Protein AF-A0A938UQ80-F1 (afdb_monomer_lite)

Sequence (122 aa):
MGAQIGYRYLTNGSQNSWFFGAMAGYDGGNTNLRTSETSAAMTITRVYDLPYTRWRLTATAGRRWVFGPGLNVTARFGVGAGKRSYAQGDNAEANHQAATMEMVVNFLPVAVDSEVSIGWVF

Secondary structure (DSSP, 8-state):
-EEEEEEEEESSSSSSEEEEEEEEEEEEEEEEEEEEEE-SS-EEEEEEEEEEEEEEEEEEEEEEEE-GGGEEEEEEEEEEEEEEEEPP-S-HHHHHHHHHHHHHHHHS-EEEEEEEEEEE--

pLDDT: mean 86.13, std 6.2, range [65.12, 94.0]

Foldseek 3Di:
DKDKDKDKDFDPPDLFTKIKMKMKMKDKDWDKDWDWDDDPVDIDIDIDIWIKMKIKMKIKIWGWDADPPFKIKIKMKMKMFMQMATDDDPDPVSNVVRVVVSCVCNVGRIDIDIDIDIDGDD

Radius of gyration: 21.19 Å; chains: 1; bounding box: 53×28×59 Å

Structure (mmCIF, N/CA/C/O backbone):
data_AF-A0A938UQ80-F1
#
_entry.id   AF-A0A938UQ80-F1
#
loop_
_atom_site.group_PDB
_atom_site.id
_atom_site.type_symbol
_atom_site.label_atom_id
_atom_site.label_alt_id
_atom_site.label_comp_id
_atom_site.label_asym_id
_atom_site.label_entity_id
_atom_site.label_seq_id
_atom_site.pdbx_PDB_ins_code
_atom_site.Cartn_x
_atom_site.Cartn_y
_atom_site.Cartn_z
_atom_site.occupancy
_atom_site.B_iso_or_equiv
_atom_site.auth_seq_id
_atom_site.auth_comp_id
_atom_site.auth_asym_id
_atom_site.auth_atom_id
_atom_site.pdbx_PDB_model_num
ATOM 1 N N . MET A 1 1 ? 7.893 8.714 -0.263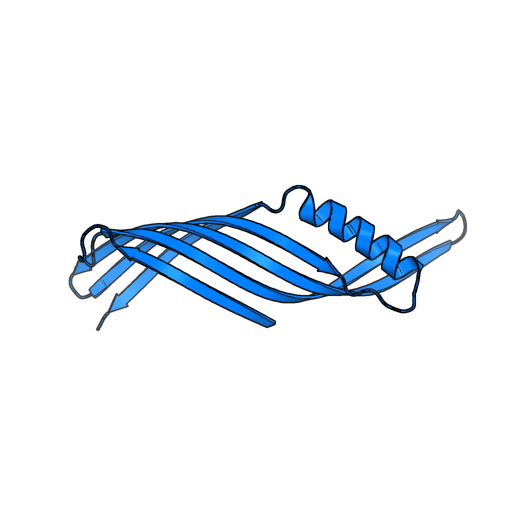 1.00 67.81 1 MET A N 1
ATOM 2 C CA . MET A 1 1 ? 7.053 9.159 0.878 1.00 67.81 1 MET A CA 1
ATOM 3 C C . MET A 1 1 ? 5.591 8.926 0.523 1.00 67.81 1 MET A C 1
ATOM 5 O O . MET A 1 1 ? 5.274 8.906 -0.662 1.00 67.81 1 MET A O 1
ATOM 9 N N . GLY A 1 2 ? 4.718 8.712 1.507 1.00 85.44 2 GLY A N 1
ATOM 10 C CA . GLY A 1 2 ? 3.304 8.425 1.260 1.00 85.44 2 GLY A CA 1
ATOM 11 C C . GLY A 1 2 ? 2.392 8.970 2.350 1.00 85.44 2 GLY A C 1
ATOM 12 O O . GLY A 1 2 ? 2.843 9.248 3.459 1.00 85.44 2 GLY A O 1
ATOM 13 N N . ALA A 1 3 ? 1.116 9.113 2.013 1.00 91.12 3 ALA A N 1
ATOM 14 C CA . ALA A 1 3 ? 0.061 9.578 2.899 1.00 91.12 3 ALA A CA 1
ATOM 15 C C . ALA A 1 3 ? -1.141 8.631 2.830 1.00 91.12 3 ALA A C 1
ATOM 17 O O . ALA A 1 3 ? -1.348 7.915 1.848 1.00 91.12 3 ALA A O 1
ATOM 18 N N . GLN A 1 4 ? -1.942 8.619 3.890 1.00 90.06 4 GLN A N 1
ATOM 19 C CA . GLN A 1 4 ? -3.204 7.893 3.922 1.00 90.06 4 GLN A CA 1
ATOM 20 C C . GLN A 1 4 ? -4.256 8.703 4.666 1.00 90.06 4 GLN A C 1
ATOM 22 O O . GLN A 1 4 ? -3.960 9.340 5.675 1.00 90.06 4 GLN A O 1
ATOM 27 N N . ILE A 1 5 ? -5.484 8.636 4.173 1.00 93.38 5 ILE A N 1
ATOM 28 C CA . ILE A 1 5 ? -6.671 9.162 4.830 1.00 93.38 5 ILE A CA 1
ATOM 29 C C . ILE A 1 5 ? -7.675 8.030 4.971 1.00 93.38 5 ILE A C 1
ATOM 31 O O . ILE A 1 5 ? -7.750 7.131 4.135 1.00 93.38 5 ILE A O 1
ATOM 35 N N . GLY A 1 6 ? -8.451 8.042 6.043 1.00 92.38 6 GLY A N 1
ATOM 36 C CA . GLY A 1 6 ? -9.478 7.039 6.215 1.00 92.38 6 GLY A CA 1
ATOM 37 C C . GLY A 1 6 ? -10.453 7.376 7.310 1.00 92.38 6 GLY A C 1
ATOM 38 O O . GLY A 1 6 ? -10.262 8.308 8.089 1.00 92.38 6 GLY A O 1
ATOM 39 N N . TYR A 1 7 ? -11.494 6.564 7.353 1.00 92.69 7 TYR A N 1
ATOM 40 C CA . TYR A 1 7 ? -12.532 6.633 8.355 1.00 92.69 7 TYR A CA 1
ATOM 41 C C . TYR A 1 7 ? -12.522 5.360 9.194 1.00 92.69 7 TYR A C 1
ATOM 43 O O . TYR A 1 7 ? -12.260 4.265 8.688 1.00 92.69 7 TYR A O 1
ATOM 51 N N . ARG A 1 8 ? -12.818 5.510 10.485 1.00 89.94 8 ARG A N 1
ATOM 52 C CA . ARG A 1 8 ? -13.002 4.408 11.425 1.00 89.94 8 ARG A CA 1
ATOM 53 C C . ARG A 1 8 ? -14.327 4.593 12.149 1.00 89.94 8 ARG A C 1
ATOM 55 O O . ARG A 1 8 ? -14.536 5.602 12.813 1.00 89.94 8 ARG A O 1
ATOM 62 N N . TYR A 1 9 ? -15.173 3.582 12.056 1.00 90.50 9 TYR A N 1
ATOM 63 C CA . TYR A 1 9 ? -16.417 3.457 12.789 1.00 90.50 9 TYR A CA 1
ATOM 64 C C . TYR A 1 9 ? -16.219 2.589 14.033 1.00 90.50 9 TYR A C 1
ATOM 66 O O . TYR A 1 9 ? -15.619 1.518 13.950 1.00 90.50 9 TYR A O 1
ATOM 74 N N . LEU A 1 10 ? -16.746 3.036 15.172 1.00 89.81 10 LEU A N 1
ATOM 75 C CA . LEU A 1 10 ? -16.781 2.294 16.433 1.00 89.81 10 LEU A CA 1
ATOM 76 C C . LEU A 1 10 ? -18.226 1.870 16.698 1.00 89.81 10 LEU A C 1
ATOM 78 O O . LEU A 1 10 ? -19.119 2.710 16.728 1.00 89.81 10 LEU A O 1
ATOM 82 N N . THR A 1 11 ? -18.443 0.577 16.917 1.00 87.31 11 THR A N 1
ATOM 83 C CA . THR A 1 11 ? -19.793 -0.012 17.022 1.00 87.31 11 THR A CA 1
ATOM 84 C C . THR A 1 11 ? -20.603 0.481 18.217 1.00 87.31 11 THR A C 1
ATOM 86 O O . THR A 1 11 ? -21.800 0.703 18.090 1.00 87.31 11 THR A O 1
ATOM 89 N N . ASN A 1 12 ? -19.961 0.683 19.370 1.00 80.62 12 ASN A N 1
ATOM 90 C CA . ASN A 1 12 ? -20.676 0.912 20.631 1.00 80.62 12 ASN A CA 1
ATOM 91 C C . ASN A 1 12 ? -20.371 2.270 21.279 1.00 80.62 12 ASN A C 1
ATOM 93 O O . ASN A 1 12 ? -20.705 2.460 22.444 1.00 80.62 12 ASN A O 1
ATOM 97 N N . GLY A 1 13 ? -19.644 3.174 20.605 1.00 69.00 13 GLY A N 1
ATOM 98 C CA . GLY A 1 13 ? -19.183 4.457 21.179 1.00 69.00 13 GLY A CA 1
ATOM 99 C C . GLY A 1 13 ? -18.279 4.342 22.426 1.00 69.00 13 GLY A C 1
ATOM 100 O O . GLY A 1 13 ? -17.762 5.338 22.916 1.00 69.00 13 GLY A O 1
ATOM 101 N N . SER A 1 14 ? -18.069 3.124 22.929 1.00 73.38 14 SER A N 1
ATOM 102 C CA . SER A 1 14 ? -17.253 2.765 24.084 1.00 73.38 14 SER A CA 1
ATOM 103 C C . SER A 1 14 ? -15.822 2.445 23.662 1.00 73.38 14 SER A C 1
ATOM 105 O O . SER A 1 14 ? -15.580 1.938 22.562 1.00 73.38 14 SER A O 1
ATOM 107 N N . GLN A 1 15 ? -14.864 2.675 24.565 1.00 73.44 15 GLN A N 1
ATOM 108 C CA . GLN A 1 15 ? -13.470 2.291 24.334 1.00 73.44 15 GLN A CA 1
ATOM 109 C C . GLN A 1 15 ? -13.283 0.767 24.210 1.00 73.44 15 GLN A C 1
ATOM 111 O O . GLN A 1 15 ? -12.344 0.318 23.555 1.00 73.44 15 GLN A O 1
ATOM 116 N N . ASN A 1 16 ? -14.201 -0.015 24.786 1.00 84.75 16 ASN A N 1
ATOM 117 C CA . ASN A 1 16 ? -14.309 -1.459 24.608 1.00 84.75 16 ASN A CA 1
ATOM 118 C C . ASN A 1 16 ? -15.262 -1.765 23.449 1.00 84.75 16 ASN A C 1
ATOM 120 O O . ASN A 1 16 ? -16.450 -2.020 23.663 1.00 84.75 16 ASN A O 1
ATOM 124 N N . SER A 1 17 ? -14.777 -1.709 22.210 1.00 87.94 17 SER A N 1
ATOM 125 C CA . SER A 1 17 ? -15.643 -1.925 21.050 1.00 87.94 17 SER A CA 1
ATOM 126 C C . SER A 1 17 ? -14.937 -2.536 19.851 1.00 87.94 17 SER A C 1
ATOM 128 O O . SER A 1 17 ? -13.712 -2.486 19.693 1.00 87.94 17 SER A O 1
ATOM 130 N N . TRP A 1 18 ? -15.761 -3.144 19.000 1.00 92.44 18 TRP A N 1
ATOM 131 C CA . TRP A 1 18 ? -15.373 -3.464 17.639 1.00 92.44 18 TRP A CA 1
ATOM 132 C C . TRP A 1 18 ? -15.302 -2.184 16.826 1.00 92.44 18 TRP A C 1
ATOM 134 O O . TRP A 1 18 ? -16.161 -1.303 16.966 1.00 92.44 18 TRP A O 1
ATOM 144 N N . PHE A 1 19 ? -14.314 -2.119 15.948 1.00 91.75 19 PHE A N 1
ATOM 145 C CA . PHE A 1 19 ? -14.209 -1.068 14.962 1.00 91.75 19 PHE A CA 1
ATOM 146 C C . PHE A 1 19 ? -14.054 -1.644 13.563 1.00 91.75 19 PHE A C 1
ATOM 148 O O . PHE A 1 19 ? -13.459 -2.703 13.355 1.00 91.75 19 PHE A O 1
ATOM 155 N N . PHE A 1 20 ? -14.555 -0.880 12.606 1.00 93.38 20 PHE A N 1
ATOM 156 C CA . PHE A 1 20 ? -14.390 -1.112 11.183 1.00 93.38 20 PHE A CA 1
ATOM 157 C C . PHE A 1 20 ? -13.829 0.158 10.573 1.00 93.38 20 PHE A C 1
ATOM 159 O O . PHE A 1 20 ? -14.146 1.258 11.016 1.00 93.38 20 PHE A O 1
ATOM 166 N N . GLY A 1 21 ? -12.968 0.037 9.580 1.00 92.88 21 GLY A N 1
ATOM 167 C CA . GLY A 1 21 ? -12.376 1.196 8.942 1.00 92.88 21 GLY A CA 1
ATOM 168 C C . GLY A 1 21 ? -12.085 0.952 7.483 1.00 92.88 21 GLY A C 1
ATOM 169 O O . GLY A 1 21 ? -11.901 -0.186 7.062 1.00 92.88 21 GLY A O 1
ATOM 170 N N . ALA A 1 22 ? -12.024 2.041 6.737 1.00 92.44 22 ALA A N 1
ATOM 171 C CA . ALA A 1 22 ? -11.570 2.057 5.363 1.00 92.44 22 ALA A CA 1
ATOM 172 C C . ALA A 1 22 ? -10.554 3.186 5.210 1.00 92.44 22 ALA A C 1
ATOM 174 O O . ALA A 1 22 ? -10.765 4.295 5.704 1.00 92.44 22 ALA A O 1
ATOM 175 N N . MET A 1 23 ? -9.438 2.894 4.557 1.00 92.69 23 MET A N 1
ATOM 176 C CA . MET A 1 23 ? -8.341 3.825 4.328 1.00 92.69 23 MET A CA 1
ATOM 177 C C . MET A 1 23 ? -7.993 3.834 2.845 1.00 92.69 23 MET A C 1
ATOM 179 O O . MET A 1 23 ? -7.844 2.779 2.235 1.00 92.69 23 MET A O 1
ATOM 183 N N . ALA A 1 24 ? -7.843 5.027 2.284 1.00 93.00 24 ALA A N 1
ATOM 184 C CA . ALA A 1 24 ? -7.254 5.256 0.979 1.00 93.00 24 ALA A CA 1
ATOM 185 C C . ALA A 1 24 ? -5.871 5.877 1.178 1.00 93.00 24 ALA A C 1
ATOM 187 O O . ALA A 1 24 ? -5.694 6.806 1.968 1.00 93.00 24 ALA A O 1
ATOM 188 N N . GLY A 1 25 ? -4.874 5.349 0.485 1.00 93.00 25 GLY A N 1
ATOM 189 C CA . GLY A 1 25 ? -3.503 5.813 0.587 1.00 93.00 25 GLY A CA 1
ATOM 190 C C . GLY A 1 25 ? -2.861 5.993 -0.770 1.00 93.00 25 GLY A C 1
ATOM 191 O O . GLY A 1 25 ? -3.218 5.325 -1.739 1.00 93.00 25 GLY A O 1
ATOM 192 N N . TYR A 1 26 ? -1.880 6.879 -0.793 1.00 92.94 26 TYR A N 1
ATOM 193 C CA . TYR A 1 26 ? -1.012 7.108 -1.928 1.00 92.94 26 TYR A CA 1
ATOM 194 C C . TYR A 1 26 ? 0.433 7.133 -1.450 1.00 92.94 26 TYR A C 1
ATOM 196 O O . TYR A 1 26 ? 0.761 7.835 -0.492 1.00 92.94 26 TYR A O 1
ATOM 204 N N . ASP A 1 2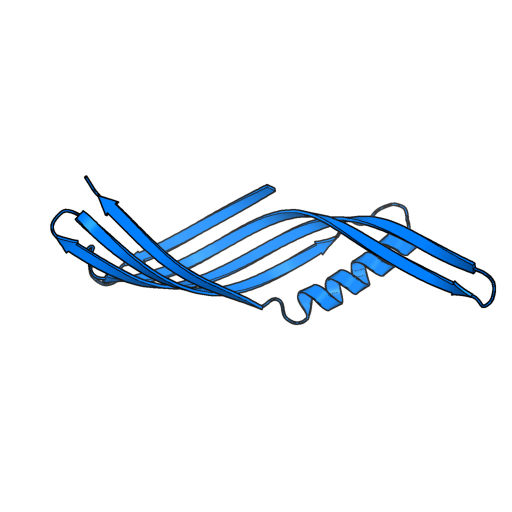7 ? 1.302 6.373 -2.101 1.00 93.12 27 ASP A N 1
ATOM 205 C CA . ASP A 1 27 ? 2.733 6.412 -1.839 1.00 93.12 27 ASP A CA 1
ATOM 206 C C . ASP A 1 27 ? 3.544 6.399 -3.129 1.00 93.12 27 ASP A C 1
ATOM 208 O O . ASP A 1 27 ? 3.156 5.799 -4.127 1.00 93.12 27 ASP A O 1
ATOM 212 N N . GLY A 1 28 ? 4.669 7.107 -3.098 1.00 92.88 28 GLY A N 1
ATOM 213 C CA . GLY A 1 28 ? 5.648 7.118 -4.174 1.00 92.88 28 GLY A CA 1
ATOM 214 C C . GLY A 1 28 ? 7.025 6.722 -3.666 1.00 92.88 28 GLY A C 1
ATOM 215 O O . GLY A 1 28 ? 7.398 7.014 -2.516 1.00 92.88 28 GLY A O 1
ATOM 216 N N . GLY A 1 29 ? 7.790 6.077 -4.536 1.00 91.44 29 GLY A N 1
ATOM 217 C CA . GLY A 1 29 ? 9.142 5.633 -4.241 1.00 91.44 29 GLY A CA 1
ATOM 218 C C . GLY A 1 29 ? 9.916 5.280 -5.500 1.00 91.44 29 GLY A C 1
ATOM 219 O O . GLY A 1 29 ? 9.447 5.495 -6.613 1.00 91.44 29 GLY A O 1
ATOM 220 N N . ASN A 1 30 ? 11.102 4.721 -5.301 1.00 89.81 30 ASN A N 1
ATOM 221 C CA . ASN A 1 30 ? 11.934 4.201 -6.375 1.00 89.81 30 ASN A CA 1
ATOM 222 C C . ASN A 1 30 ? 12.134 2.701 -6.155 1.00 89.81 30 ASN A C 1
ATOM 224 O O . ASN A 1 30 ? 12.230 2.254 -5.011 1.00 89.81 30 ASN A O 1
ATOM 228 N N . THR A 1 31 ? 12.143 1.918 -7.227 1.00 87.50 31 THR A N 1
ATOM 229 C CA . THR A 1 31 ? 12.526 0.501 -7.190 1.00 87.50 31 THR A CA 1
ATOM 230 C C . THR A 1 31 ? 13.659 0.287 -8.171 1.00 87.50 31 THR A C 1
ATOM 232 O O . THR A 1 31 ? 13.603 0.799 -9.283 1.00 87.50 31 THR A O 1
ATOM 235 N N . ASN A 1 32 ? 14.650 -0.507 -7.784 1.00 87.81 32 ASN A N 1
ATOM 236 C CA . ASN A 1 32 ? 15.753 -0.835 -8.672 1.00 87.81 32 ASN A CA 1
ATOM 237 C C . ASN A 1 32 ? 15.422 -2.158 -9.354 1.00 87.81 32 ASN A C 1
ATOM 239 O O . ASN A 1 32 ? 15.271 -3.183 -8.685 1.00 87.81 32 ASN A O 1
ATOM 243 N N . LEU A 1 33 ? 15.310 -2.141 -10.676 1.00 81.38 33 LEU A N 1
ATOM 244 C CA . LEU A 1 33 ? 15.224 -3.355 -11.468 1.00 81.38 33 LEU A CA 1
ATOM 245 C C . LEU A 1 33 ? 16.621 -3.728 -11.948 1.00 81.38 33 LEU A C 1
ATOM 247 O O . LEU A 1 33 ? 17.303 -2.919 -12.570 1.00 81.38 33 LEU A O 1
ATOM 251 N N . ARG A 1 34 ? 17.033 -4.966 -11.688 1.00 84.00 34 ARG A N 1
ATOM 252 C CA . ARG A 1 34 ? 18.296 -5.510 -12.180 1.00 84.00 34 ARG A CA 1
ATOM 253 C C . ARG A 1 34 ? 18.010 -6.570 -13.235 1.00 84.00 34 ARG A C 1
ATOM 255 O O . ARG A 1 34 ? 17.368 -7.569 -12.926 1.00 84.00 34 ARG A O 1
ATOM 262 N N . THR A 1 35 ? 18.512 -6.367 -14.447 1.00 80.75 35 THR A N 1
ATOM 263 C CA . THR A 1 35 ? 18.516 -7.384 -15.502 1.00 80.75 35 THR A CA 1
ATOM 264 C C . THR A 1 35 ? 19.943 -7.878 -15.708 1.00 80.75 35 THR A C 1
ATOM 266 O O . THR A 1 35 ? 20.888 -7.089 -15.729 1.00 80.75 35 THR A O 1
ATOM 269 N N . SER A 1 36 ? 20.117 -9.194 -15.815 1.00 83.81 36 SER A N 1
ATOM 270 C CA . SER A 1 36 ? 21.418 -9.814 -16.066 1.00 83.81 36 SER A CA 1
ATOM 271 C C . SER A 1 36 ? 21.315 -10.716 -17.288 1.00 83.81 36 SER A C 1
ATOM 273 O O . SER A 1 36 ? 20.564 -11.687 -17.286 1.00 83.81 36 SER A O 1
ATOM 275 N N . GLU A 1 37 ? 22.087 -10.403 -18.319 1.00 81.00 37 GLU A N 1
ATOM 276 C CA . GLU A 1 37 ? 22.221 -11.206 -19.529 1.00 81.00 37 GLU A CA 1
ATOM 277 C C . GLU A 1 37 ? 23.549 -11.951 -19.462 1.00 81.00 37 GLU A C 1
ATOM 279 O O . GLU A 1 37 ? 24.609 -11.331 -19.383 1.00 81.00 37 GLU A O 1
ATOM 284 N N . THR A 1 38 ? 23.504 -13.282 -19.454 1.00 85.00 38 THR A N 1
ATOM 285 C CA . THR A 1 38 ? 24.709 -14.120 -19.421 1.00 85.00 38 THR A CA 1
ATOM 286 C C . THR A 1 38 ? 24.891 -14.823 -20.755 1.00 85.00 38 THR A C 1
ATOM 288 O O . THR A 1 38 ? 24.007 -15.538 -21.216 1.00 85.00 38 THR A O 1
ATOM 291 N N . SER A 1 39 ? 26.060 -14.627 -21.356 1.00 79.06 39 SER A N 1
ATOM 292 C CA . SER A 1 39 ? 26.558 -15.371 -22.513 1.00 79.06 39 SER A CA 1
ATOM 293 C C . SER A 1 39 ? 27.691 -16.308 -22.081 1.00 79.06 39 SER A C 1
ATOM 295 O O . SER A 1 39 ? 28.211 -16.183 -20.973 1.00 79.06 39 SER A O 1
ATOM 297 N N . ALA A 1 40 ? 28.121 -17.215 -22.964 1.00 76.88 40 ALA A N 1
ATOM 298 C CA . ALA A 1 40 ? 29.192 -18.179 -22.680 1.00 76.88 40 ALA A CA 1
ATOM 299 C C . ALA A 1 40 ? 30.538 -17.543 -22.260 1.00 76.88 40 ALA A C 1
ATOM 301 O O . ALA A 1 40 ? 31.387 -18.239 -21.713 1.00 76.88 40 ALA A O 1
ATOM 302 N N . ALA A 1 41 ? 30.734 -16.241 -22.501 1.00 76.69 41 ALA A N 1
ATOM 303 C CA . ALA A 1 41 ? 31.971 -15.522 -22.195 1.00 76.69 41 ALA A CA 1
ATOM 304 C C . ALA A 1 41 ? 31.806 -14.376 -21.179 1.00 76.69 41 ALA A C 1
ATOM 306 O O . ALA A 1 41 ? 32.804 -13.911 -20.634 1.00 76.69 41 ALA A O 1
ATOM 307 N N . MET A 1 42 ? 30.585 -13.882 -20.935 1.00 81.75 42 MET A N 1
ATOM 308 C CA . MET A 1 42 ? 30.378 -12.681 -20.116 1.00 81.75 42 MET A CA 1
ATOM 309 C C . MET A 1 42 ? 28.940 -12.539 -19.616 1.00 81.75 42 MET A C 1
ATOM 311 O O . MET A 1 42 ? 27.994 -12.822 -20.356 1.00 81.75 42 MET A O 1
ATOM 315 N N . THR A 1 43 ? 28.789 -11.999 -18.403 1.00 85.12 43 THR A N 1
ATOM 316 C CA . THR A 1 43 ? 27.514 -11.514 -17.857 1.00 85.12 43 THR A CA 1
ATOM 317 C C . THR A 1 43 ? 27.475 -9.988 -17.875 1.00 85.12 43 THR A C 1
ATOM 319 O O . THR A 1 43 ? 28.289 -9.335 -17.225 1.00 85.12 43 THR A O 1
ATOM 322 N N . ILE A 1 44 ? 26.499 -9.411 -18.575 1.00 83.69 44 ILE A N 1
ATOM 323 C CA . ILE A 1 44 ? 26.175 -7.984 -18.509 1.00 83.69 44 ILE A CA 1
ATOM 324 C C . ILE A 1 44 ? 25.053 -7.811 -17.497 1.00 83.69 44 ILE A C 1
ATOM 326 O O . ILE A 1 44 ? 24.020 -8.463 -17.597 1.00 83.69 44 ILE A O 1
ATOM 330 N N . THR A 1 45 ? 25.239 -6.914 -16.531 1.00 85.69 45 THR A N 1
ATOM 331 C CA . THR A 1 45 ? 24.178 -6.528 -15.596 1.00 85.69 45 THR A CA 1
ATOM 332 C C . THR A 1 45 ? 23.801 -5.074 -15.827 1.00 85.69 45 THR A C 1
ATOM 334 O O . THR A 1 45 ? 24.659 -4.198 -15.744 1.00 85.69 45 THR A O 1
ATOM 337 N N . ARG A 1 46 ? 22.520 -4.817 -16.091 1.00 85.56 46 ARG A N 1
ATOM 338 C CA . ARG A 1 46 ? 21.941 -3.474 -16.171 1.00 85.56 46 ARG A CA 1
ATOM 339 C C . ARG A 1 46 ? 21.063 -3.237 -14.951 1.00 85.56 46 ARG A C 1
ATOM 341 O O . ARG A 1 46 ? 20.409 -4.152 -14.448 1.00 85.56 46 ARG A O 1
ATOM 348 N N . VAL A 1 47 ? 21.085 -2.009 -14.449 1.00 85.69 47 VAL A N 1
ATOM 349 C CA . VAL A 1 47 ? 20.246 -1.581 -13.329 1.00 85.69 47 VAL A CA 1
ATOM 350 C C . VAL A 1 47 ? 19.463 -0.361 -13.780 1.00 85.69 47 VAL A C 1
ATOM 352 O O . VAL A 1 47 ? 20.057 0.616 -14.230 1.00 85.69 47 VAL A O 1
ATOM 355 N N . TYR A 1 48 ? 18.142 -0.442 -13.669 1.00 85.19 48 TYR A N 1
ATOM 356 C CA . TYR A 1 48 ? 17.223 0.645 -13.972 1.00 85.19 48 TYR A CA 1
ATOM 357 C C . TYR A 1 48 ? 16.569 1.120 -12.684 1.00 85.19 48 TYR A C 1
ATOM 359 O O . TYR A 1 48 ? 15.988 0.326 -11.939 1.00 85.19 48 TYR A O 1
ATOM 367 N N . ASP A 1 49 ? 16.638 2.422 -12.456 1.00 87.81 49 ASP A N 1
ATOM 368 C CA . ASP A 1 49 ? 15.872 3.092 -11.420 1.00 87.81 49 ASP A CA 1
ATOM 369 C C . ASP A 1 49 ? 14.467 3.360 -11.959 1.00 87.81 49 ASP A C 1
ATOM 371 O O . ASP A 1 49 ? 14.297 4.070 -12.950 1.00 87.81 49 ASP A O 1
ATOM 375 N N . LEU A 1 50 ? 13.463 2.750 -11.331 1.00 88.19 50 LEU A N 1
ATOM 376 C CA . LEU A 1 50 ? 12.065 2.835 -11.738 1.00 88.19 50 LEU A CA 1
ATOM 377 C C . LEU A 1 50 ? 11.253 3.568 -10.663 1.00 88.19 50 LEU A C 1
ATOM 379 O O . LEU A 1 50 ? 10.808 2.942 -9.684 1.00 88.19 50 LEU A O 1
ATOM 383 N N . PRO A 1 51 ? 11.022 4.882 -10.837 1.00 90.31 51 PRO A N 1
ATOM 384 C CA . PRO A 1 51 ? 10.124 5.627 -9.978 1.00 90.31 51 PRO A CA 1
ATOM 385 C C . PRO A 1 51 ? 8.721 5.053 -10.113 1.00 90.31 51 PRO A C 1
ATOM 387 O O . PRO A 1 51 ? 8.243 4.793 -11.218 1.00 90.31 51 PRO A O 1
ATOM 390 N N . TYR A 1 52 ? 8.045 4.863 -8.988 1.00 91.38 52 TYR A N 1
ATOM 391 C CA . TYR A 1 52 ? 6.682 4.365 -8.966 1.00 91.38 52 TYR A CA 1
ATOM 392 C C . TYR A 1 52 ? 5.786 5.235 -8.106 1.00 91.38 52 TYR A C 1
ATOM 394 O O . TYR A 1 52 ? 6.208 5.873 -7.138 1.00 91.38 52 TYR A O 1
ATOM 402 N N . THR A 1 53 ? 4.509 5.173 -8.440 1.00 94.00 53 THR A N 1
ATOM 403 C CA . THR A 1 53 ? 3.411 5.671 -7.627 1.00 94.00 53 THR A CA 1
ATOM 404 C C . THR A 1 53 ? 2.466 4.515 -7.342 1.00 94.00 53 THR A C 1
ATOM 406 O O . THR A 1 53 ? 2.353 3.575 -8.131 1.00 94.00 53 THR A O 1
ATOM 409 N N . ARG A 1 54 ? 1.831 4.519 -6.177 1.00 91.62 54 ARG A N 1
ATOM 410 C CA . ARG A 1 54 ? 0.911 3.465 -5.769 1.00 91.62 54 ARG A CA 1
ATOM 411 C C . ARG A 1 54 ? -0.289 4.058 -5.061 1.00 91.62 54 ARG A C 1
ATOM 413 O O . ARG A 1 54 ? -0.138 4.758 -4.066 1.00 91.62 54 ARG A O 1
ATOM 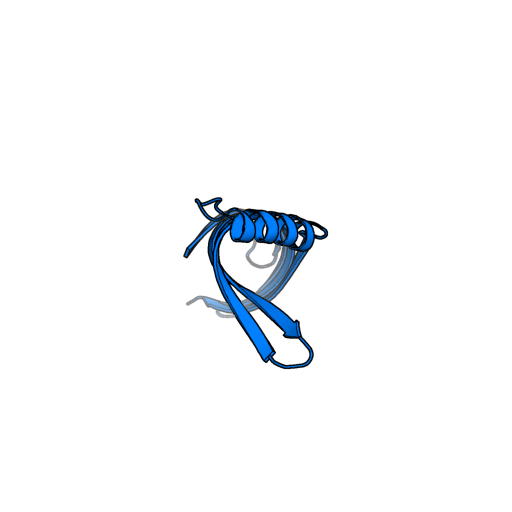420 N N . TRP A 1 55 ? -1.473 3.698 -5.538 1.00 91.62 55 TRP A N 1
ATOM 421 C CA . TRP A 1 55 ? -2.725 3.886 -4.815 1.00 91.62 55 TRP A CA 1
ATOM 422 C C . TRP A 1 55 ? -3.070 2.614 -4.060 1.00 91.62 55 TRP A C 1
ATOM 424 O O . TRP A 1 55 ? -2.869 1.519 -4.579 1.00 91.62 55 TRP A O 1
ATOM 434 N N . ARG A 1 56 ? -3.610 2.742 -2.850 1.00 91.00 56 ARG A N 1
ATOM 435 C CA . ARG A 1 56 ? -4.092 1.611 -2.052 1.00 91.00 56 ARG A CA 1
ATOM 436 C C . ARG A 1 56 ? -5.421 1.928 -1.390 1.00 91.00 56 ARG A C 1
ATOM 438 O O . ARG A 1 56 ? -5.631 3.039 -0.915 1.00 91.00 56 ARG A O 1
ATOM 445 N N . LEU A 1 57 ? -6.281 0.927 -1.326 1.00 91.50 57 LEU A N 1
ATOM 446 C CA . LEU A 1 57 ? -7.505 0.907 -0.543 1.00 91.50 57 LEU A CA 1
ATOM 447 C C . LEU A 1 57 ? -7.389 -0.233 0.457 1.00 91.50 57 LEU A C 1
ATOM 449 O O . LEU A 1 57 ? -7.029 -1.343 0.081 1.00 91.50 57 LEU A O 1
ATOM 453 N N . THR A 1 58 ? -7.681 0.022 1.723 1.00 91.81 58 THR A N 1
ATOM 454 C CA . THR A 1 58 ? -7.590 -0.975 2.789 1.00 91.81 58 THR A CA 1
ATOM 455 C C . THR A 1 58 ? -8.851 -0.923 3.627 1.00 91.81 58 THR A C 1
ATOM 457 O O . THR A 1 58 ? -9.197 0.130 4.155 1.00 91.81 58 THR A O 1
ATOM 460 N N . ALA A 1 59 ? -9.521 -2.058 3.773 1.00 91.81 59 ALA A N 1
ATOM 461 C CA . ALA A 1 59 ? -10.557 -2.268 4.766 1.00 91.81 59 ALA A CA 1
ATOM 462 C C . ALA A 1 59 ? -9.925 -2.916 5.999 1.00 91.81 59 ALA A C 1
ATOM 464 O O . ALA A 1 59 ? -9.109 -3.826 5.885 1.00 91.81 59 ALA A O 1
ATOM 465 N N . THR A 1 60 ? -10.299 -2.452 7.184 1.00 93.06 60 THR A N 1
ATOM 466 C CA . THR A 1 60 ? -9.811 -2.989 8.454 1.00 93.06 60 THR A CA 1
ATOM 467 C C . THR A 1 60 ? -10.967 -3.305 9.378 1.00 93.06 60 THR A C 1
ATOM 469 O O . THR A 1 60 ? -11.927 -2.540 9.445 1.00 93.06 60 THR A O 1
ATOM 472 N N . ALA A 1 61 ? -10.843 -4.385 10.131 1.00 92.69 61 ALA A N 1
ATOM 473 C CA . ALA A 1 61 ? -11.716 -4.718 11.239 1.00 92.69 61 ALA A CA 1
ATOM 474 C C . ALA A 1 61 ? -10.855 -5.047 12.453 1.00 92.69 61 ALA A C 1
ATOM 476 O O . ALA A 1 61 ? -9.745 -5.565 12.333 1.00 92.69 61 ALA A O 1
ATOM 477 N N . GLY A 1 62 ? -11.348 -4.739 13.638 1.00 92.44 62 GLY A N 1
ATOM 478 C CA . GLY A 1 62 ? -10.602 -5.037 14.841 1.00 92.44 62 GLY A CA 1
ATOM 479 C C . GLY A 1 62 ? -11.404 -4.811 16.095 1.00 92.44 62 GLY A C 1
ATOM 480 O O . GLY A 1 62 ? -12.560 -4.384 16.062 1.00 92.44 62 GLY A O 1
ATOM 481 N N . ARG A 1 63 ? -10.763 -5.097 17.218 1.00 90.88 63 ARG A N 1
ATOM 482 C CA . ARG A 1 63 ? -11.338 -4.905 18.537 1.00 90.88 63 ARG A CA 1
ATOM 483 C C . ARG A 1 63 ? -10.328 -4.232 19.440 1.00 90.88 63 ARG A C 1
ATOM 485 O O . ARG A 1 63 ? -9.150 -4.586 19.450 1.00 90.88 63 ARG A O 1
ATOM 492 N N . ARG A 1 64 ? -10.818 -3.255 20.196 1.00 89.12 64 ARG A N 1
ATOM 493 C CA . ARG A 1 64 ? -10.080 -2.636 21.288 1.00 89.12 64 ARG A CA 1
ATOM 494 C C . ARG A 1 64 ? -10.642 -3.141 22.608 1.00 89.12 64 ARG A C 1
ATOM 496 O O . ARG A 1 64 ? -11.857 -3.134 22.809 1.00 89.12 64 ARG A O 1
ATOM 503 N N . TRP A 1 65 ? -9.742 -3.561 23.484 1.00 88.12 65 TRP A N 1
ATOM 504 C CA . TRP A 1 65 ? -10.006 -3.816 24.887 1.00 88.12 65 TRP A CA 1
ATOM 505 C C . TRP A 1 65 ? -9.314 -2.746 25.716 1.00 88.12 65 TRP A C 1
ATOM 507 O O . TRP A 1 65 ? -8.153 -2.416 25.480 1.00 88.12 65 TRP A O 1
ATOM 517 N N . VAL A 1 66 ? -10.032 -2.199 26.678 1.00 86.19 66 VAL A N 1
ATOM 518 C CA . VAL A 1 66 ? -9.524 -1.270 27.671 1.00 86.19 66 VAL A CA 1
ATOM 519 C C . VAL A 1 66 ? -9.718 -1.910 29.024 1.00 86.19 66 VAL A C 1
ATOM 521 O O . VAL A 1 66 ? -10.836 -2.250 29.425 1.00 86.19 66 VAL A O 1
ATOM 524 N N . PHE A 1 67 ? -8.590 -2.085 29.686 1.00 83.12 67 PHE A N 1
ATOM 525 C CA . PHE A 1 67 ? -8.470 -2.541 31.050 1.00 83.12 67 PHE A CA 1
ATOM 526 C C . PHE A 1 67 ? -8.238 -1.304 31.930 1.00 83.12 67 PHE A C 1
ATOM 528 O O . PHE A 1 67 ? -7.813 -0.247 31.451 1.00 83.12 67 PHE A O 1
ATOM 535 N N . GLY A 1 68 ? -8.535 -1.401 33.227 1.00 74.75 68 GLY A N 1
ATOM 536 C CA . GLY A 1 68 ? -8.141 -0.339 34.161 1.00 74.75 68 GLY A CA 1
ATOM 537 C C . GLY A 1 68 ? -6.615 -0.131 34.161 1.00 74.75 68 GLY A C 1
ATOM 538 O O . GLY A 1 68 ? -5.882 -0.812 33.446 1.00 74.75 68 GLY A O 1
ATOM 539 N N . PRO A 1 69 ? -6.088 0.733 35.028 1.00 71.75 69 PRO A N 1
ATOM 540 C CA . PRO A 1 69 ? -6.135 2.193 34.932 1.00 71.75 69 PRO A CA 1
ATOM 541 C C . PRO A 1 69 ? -5.479 2.740 33.635 1.00 71.75 69 PRO A C 1
ATOM 543 O O . PRO A 1 69 ? -4.452 3.412 33.689 1.00 71.75 69 PRO A O 1
ATOM 546 N N . GLY A 1 70 ? -6.065 2.457 32.461 1.00 77.06 70 GLY A N 1
ATOM 547 C CA . GLY A 1 70 ? -5.651 3.072 31.189 1.00 77.06 70 GLY A CA 1
ATOM 548 C C . GLY A 1 70 ? -4.912 2.157 30.210 1.00 77.06 70 GLY A C 1
ATOM 549 O O . GLY A 1 70 ? -4.510 2.624 29.143 1.00 77.06 70 GLY A O 1
ATOM 550 N N . LEU A 1 71 ? -4.754 0.865 30.521 1.00 85.31 71 LEU A N 1
ATOM 551 C CA . LEU A 1 71 ? -4.175 -0.108 29.594 1.00 85.31 71 LEU A CA 1
ATOM 552 C C . LEU A 1 71 ? -5.146 -0.410 28.441 1.00 85.31 71 LEU A C 1
ATOM 554 O O . LEU A 1 71 ? -6.276 -0.846 28.646 1.00 85.31 71 LEU A O 1
ATOM 558 N N . ASN A 1 72 ? -4.664 -0.268 27.211 1.00 88.25 72 ASN A N 1
ATOM 559 C CA . ASN A 1 72 ? -5.389 -0.561 25.981 1.00 88.25 72 ASN A CA 1
ATOM 560 C C . ASN A 1 72 ? -4.692 -1.692 25.233 1.00 88.25 72 ASN A C 1
ATOM 562 O O . ASN A 1 72 ? -3.492 -1.608 24.984 1.00 88.25 72 ASN A O 1
ATOM 566 N N . VAL A 1 73 ? -5.450 -2.675 24.764 1.00 87.88 73 VAL A N 1
ATOM 567 C CA . VAL A 1 73 ? -4.991 -3.658 23.780 1.00 87.88 73 VAL A CA 1
ATOM 568 C C . VAL A 1 73 ? -5.862 -3.523 22.543 1.00 87.88 73 VAL A C 1
ATOM 570 O O . VAL A 1 73 ? -7.086 -3.528 22.638 1.00 87.88 73 VAL A O 1
ATOM 573 N N . THR A 1 74 ? -5.249 -3.387 21.374 1.00 89.12 74 THR A N 1
ATOM 574 C CA . THR A 1 74 ? -5.955 -3.318 20.095 1.00 89.12 74 THR A CA 1
ATOM 575 C C . THR A 1 74 ? -5.468 -4.442 19.205 1.00 89.12 74 THR A C 1
ATOM 577 O O . THR A 1 74 ? -4.277 -4.534 18.937 1.00 89.12 74 THR A O 1
ATOM 580 N N . ALA A 1 75 ? -6.389 -5.273 18.728 1.00 90.56 75 ALA A N 1
ATOM 581 C CA . ALA A 1 75 ? -6.126 -6.203 17.641 1.00 90.56 75 ALA A CA 1
ATOM 582 C C . ALA A 1 75 ? -6.824 -5.691 16.381 1.00 90.56 75 ALA A C 1
ATOM 584 O O . ALA A 1 75 ? -8.021 -5.392 16.406 1.00 90.56 75 ALA A O 1
ATOM 585 N N . ARG A 1 76 ? -6.078 -5.589 15.284 1.00 91.25 76 ARG A N 1
ATOM 586 C CA . ARG A 1 76 ? -6.556 -5.160 13.972 1.00 91.25 76 ARG A CA 1
ATOM 587 C C . ARG A 1 76 ? -6.170 -6.193 12.931 1.00 91.25 76 ARG A C 1
ATOM 589 O O . ARG A 1 76 ? -5.038 -6.658 12.902 1.00 91.25 76 ARG A O 1
ATOM 596 N N . PHE A 1 77 ? -7.095 -6.451 12.026 1.00 91.88 77 PHE A N 1
ATOM 597 C CA . PHE A 1 77 ? -6.852 -7.124 10.768 1.00 91.88 77 PHE A CA 1
ATOM 598 C C . PHE A 1 77 ? -7.271 -6.208 9.620 1.00 91.88 77 PHE A C 1
ATOM 600 O O . PHE A 1 77 ? -8.260 -5.478 9.721 1.00 91.88 77 PHE A O 1
ATOM 607 N N . GLY A 1 78 ? -6.509 -6.221 8.539 1.00 88.8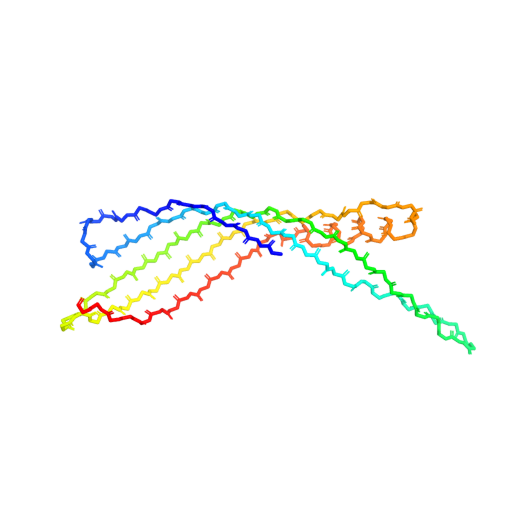8 78 GLY A N 1
ATOM 608 C CA . GLY A 1 78 ? -6.718 -5.395 7.370 1.00 88.88 78 GLY A CA 1
ATOM 609 C C . GLY A 1 78 ? -6.487 -6.179 6.095 1.00 88.88 78 GLY A C 1
ATOM 610 O O . GLY A 1 78 ? -5.528 -6.935 5.985 1.00 88.88 78 GLY A O 1
ATOM 611 N N . VAL A 1 79 ? -7.357 -5.959 5.120 1.00 91.19 79 VAL A N 1
ATOM 612 C CA . VAL A 1 79 ? -7.170 -6.416 3.746 1.00 91.19 79 VAL A CA 1
ATOM 613 C C . VAL A 1 79 ? -7.277 -5.217 2.833 1.00 91.19 79 VAL A C 1
ATOM 615 O O . VAL A 1 79 ? -8.120 -4.342 3.025 1.00 91.19 79 VAL A O 1
ATOM 618 N N . GLY A 1 80 ? -6.410 -5.144 1.841 1.00 88.94 80 GLY A N 1
ATOM 619 C CA . GLY A 1 80 ? -6.425 -4.041 0.906 1.00 88.94 80 GLY A CA 1
ATOM 620 C C . GLY A 1 80 ? -6.022 -4.456 -0.482 1.00 88.94 80 GLY A C 1
ATOM 621 O O . GLY A 1 80 ? -5.386 -5.485 -0.660 1.00 88.94 80 GLY A O 1
ATOM 622 N N . ALA A 1 81 ? -6.391 -3.630 -1.448 1.00 90.38 81 ALA A N 1
ATOM 623 C CA . ALA A 1 81 ? -5.921 -3.725 -2.813 1.00 90.38 81 ALA A CA 1
ATOM 624 C C . ALA A 1 81 ? -5.141 -2.457 -3.162 1.00 90.38 81 ALA A C 1
ATOM 626 O O . ALA A 1 81 ? -5.532 -1.362 -2.754 1.00 90.38 81 ALA A O 1
ATOM 627 N N . GLY A 1 82 ? -4.056 -2.572 -3.922 1.00 88.81 82 GLY A N 1
ATOM 628 C CA . GLY A 1 82 ? -3.339 -1.404 -4.417 1.00 88.81 82 GLY A CA 1
ATOM 629 C C . GLY A 1 82 ? -2.850 -1.550 -5.845 1.00 88.81 82 GLY A C 1
ATOM 630 O O . GLY A 1 82 ? -2.399 -2.613 -6.245 1.00 88.81 82 GLY A O 1
ATOM 631 N N . LYS A 1 83 ? -2.912 -0.461 -6.606 1.00 90.25 83 LYS A N 1
ATOM 632 C CA . LYS A 1 83 ? -2.379 -0.399 -7.963 1.00 90.25 83 LYS A CA 1
ATOM 633 C C . LYS A 1 83 ? -1.088 0.400 -7.951 1.00 90.25 83 LYS A C 1
ATOM 635 O O . LYS A 1 83 ? -1.095 1.561 -7.537 1.00 90.25 83 LYS A O 1
ATOM 640 N N . ARG A 1 84 ? 0.003 -0.219 -8.395 1.00 90.81 84 ARG A N 1
ATOM 641 C CA . ARG A 1 84 ? 1.284 0.448 -8.639 1.00 90.81 84 ARG A CA 1
ATOM 642 C C . ARG A 1 84 ? 1.398 0.803 -10.117 1.00 90.81 84 ARG A C 1
ATOM 644 O O . ARG A 1 84 ? 1.050 -0.024 -10.948 1.00 90.81 84 ARG A O 1
ATOM 651 N N . SER A 1 85 ? 1.926 1.981 -10.421 1.00 91.75 85 SER A N 1
ATOM 652 C CA . SER A 1 85 ? 2.267 2.405 -11.778 1.00 91.75 85 SER A CA 1
ATOM 653 C C . SER A 1 85 ? 3.659 3.023 -11.793 1.00 91.75 85 SER A C 1
ATOM 655 O O . SER A 1 85 ? 4.037 3.745 -10.866 1.00 91.75 85 SER A O 1
ATOM 657 N N . TYR A 1 86 ? 4.430 2.711 -12.829 1.00 90.94 86 TYR A N 1
ATOM 658 C CA . TYR A 1 86 ? 5.812 3.165 -12.980 1.00 90.94 86 TYR A CA 1
ATOM 659 C C . TYR A 1 86 ? 5.896 4.355 -13.938 1.00 90.94 86 TYR A C 1
ATOM 661 O O . TYR A 1 86 ? 5.159 4.426 -14.923 1.00 90.94 86 TYR A O 1
ATOM 669 N N . ALA A 1 87 ? 6.788 5.299 -13.641 1.00 86.81 87 ALA A N 1
ATOM 670 C CA . ALA A 1 87 ? 7.052 6.427 -14.522 1.00 86.81 87 ALA A CA 1
ATOM 671 C C . ALA A 1 87 ? 7.698 5.937 -15.825 1.00 86.81 87 ALA A C 1
ATOM 673 O O . ALA A 1 87 ? 8.608 5.111 -15.801 1.00 86.81 87 ALA A O 1
ATOM 674 N N . GLN A 1 88 ? 7.219 6.462 -16.949 1.00 85.69 88 GLN A N 1
ATOM 675 C CA . GLN A 1 88 ? 7.801 6.217 -18.266 1.00 85.69 88 GLN A CA 1
ATOM 676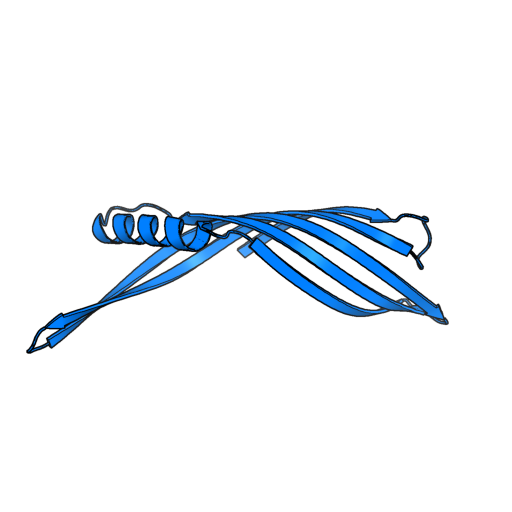 C C . GLN A 1 88 ? 8.840 7.306 -18.553 1.00 85.69 88 GLN A C 1
ATOM 678 O O . GLN A 1 88 ? 8.604 8.474 -18.240 1.00 85.69 88 GLN A O 1
ATOM 683 N N . GLY A 1 89 ? 9.980 6.925 -19.125 1.00 81.06 89 GLY A N 1
ATOM 684 C CA . GLY A 1 89 ? 11.062 7.841 -19.496 1.00 81.06 89 GLY A CA 1
ATOM 685 C C . GLY A 1 89 ? 11.525 7.640 -20.937 1.00 81.06 89 GLY A C 1
ATOM 686 O O . GLY A 1 89 ? 10.872 6.956 -21.719 1.00 81.06 89 GLY A O 1
ATOM 687 N N . ASP A 1 90 ? 12.684 8.195 -21.286 1.00 85.06 90 ASP A N 1
ATOM 688 C CA . ASP A 1 90 ? 13.204 8.135 -22.663 1.00 85.06 90 ASP A CA 1
ATOM 689 C C . ASP A 1 90 ? 13.818 6.770 -23.030 1.00 85.06 90 ASP A C 1
ATOM 691 O O . ASP A 1 90 ? 14.090 6.484 -24.196 1.00 85.06 90 ASP A O 1
ATOM 695 N N . ASN A 1 91 ? 14.044 5.895 -22.045 1.00 85.00 91 ASN A N 1
ATOM 696 C CA . ASN A 1 91 ? 14.631 4.578 -22.268 1.00 85.00 91 ASN A CA 1
ATOM 697 C C . ASN A 1 91 ? 13.540 3.529 -22.554 1.00 85.00 91 ASN A C 1
ATOM 699 O O . ASN A 1 91 ? 12.865 3.048 -21.643 1.00 85.00 91 ASN A O 1
ATOM 703 N N . ALA A 1 92 ? 13.410 3.136 -23.824 1.00 85.56 92 ALA A N 1
ATOM 704 C CA . ALA A 1 92 ? 12.415 2.163 -24.281 1.00 85.56 92 ALA A CA 1
ATOM 705 C C . ALA A 1 92 ? 12.523 0.790 -23.590 1.00 85.56 92 ALA A C 1
ATOM 707 O O . ALA A 1 92 ? 11.505 0.149 -23.324 1.00 85.56 92 ALA A O 1
ATOM 708 N N . GLU A 1 93 ? 13.736 0.343 -23.260 1.00 84.62 93 GLU A N 1
ATOM 709 C CA . GLU A 1 93 ? 13.948 -0.923 -22.554 1.00 84.62 93 GLU A CA 1
ATOM 710 C C . GLU A 1 93 ? 13.475 -0.824 -21.100 1.00 84.62 93 GLU A C 1
ATOM 712 O O . GLU A 1 93 ? 12.739 -1.690 -20.629 1.00 84.62 93 GLU A O 1
ATOM 717 N N . ALA A 1 94 ? 13.814 0.270 -20.412 1.00 81.94 94 ALA A N 1
ATOM 718 C CA . ALA A 1 94 ? 13.332 0.532 -19.056 1.00 81.94 94 ALA A CA 1
ATOM 719 C C . ALA A 1 94 ? 11.795 0.601 -19.009 1.00 81.94 94 ALA A C 1
ATOM 721 O O . ALA A 1 94 ? 11.181 0.026 -18.113 1.00 81.94 94 ALA A O 1
ATOM 722 N N . ASN A 1 95 ? 11.174 1.228 -20.010 1.00 87.44 95 ASN A N 1
ATOM 723 C CA . ASN A 1 95 ? 9.720 1.329 -20.151 1.00 87.44 95 ASN A CA 1
ATOM 724 C C . ASN A 1 95 ? 9.047 -0.039 -20.341 1.00 87.44 95 ASN A C 1
ATOM 726 O O . ASN A 1 95 ? 8.057 -0.351 -19.674 1.00 87.44 95 ASN A O 1
ATOM 730 N N . HIS A 1 96 ? 9.603 -0.886 -21.213 1.00 86.50 96 HIS A N 1
ATOM 731 C CA . HIS A 1 96 ? 9.103 -2.246 -21.427 1.00 86.50 96 HIS A CA 1
ATOM 732 C C . HIS A 1 96 ? 9.188 -3.088 -20.145 1.00 86.50 96 HIS A C 1
ATOM 734 O O . HIS A 1 96 ? 8.258 -3.812 -19.772 1.00 86.50 96 HIS A O 1
ATOM 740 N N . GLN A 1 97 ? 10.305 -2.973 -19.431 1.00 84.88 97 GLN A N 1
ATOM 741 C CA . GLN A 1 97 ? 10.498 -3.668 -18.167 1.00 84.88 97 GLN A CA 1
ATOM 742 C C . GLN A 1 97 ? 9.564 -3.145 -17.063 1.00 84.88 97 GLN A C 1
ATOM 744 O O . GLN A 1 97 ? 8.993 -3.933 -16.308 1.00 84.88 97 GLN A O 1
ATOM 749 N N . ALA A 1 98 ? 9.345 -1.830 -17.001 1.00 86.94 98 ALA A N 1
ATOM 750 C CA . ALA A 1 98 ? 8.398 -1.202 -16.088 1.00 86.94 98 ALA A CA 1
ATOM 751 C C . ALA A 1 98 ? 6.963 -1.708 -16.311 1.00 86.94 98 ALA A C 1
ATOM 753 O O . ALA A 1 98 ? 6.280 -2.042 -15.344 1.00 86.94 98 ALA A O 1
ATOM 754 N N . ALA A 1 99 ? 6.531 -1.852 -17.568 1.00 88.06 99 ALA A N 1
ATOM 755 C CA . ALA A 1 99 ? 5.224 -2.421 -17.906 1.00 88.06 99 ALA A CA 1
ATOM 756 C C . ALA A 1 99 ? 5.099 -3.890 -17.463 1.00 88.06 99 ALA A C 1
ATOM 758 O O . ALA A 1 99 ? 4.078 -4.296 -16.905 1.00 88.06 99 ALA A O 1
ATOM 759 N N . THR A 1 100 ? 6.167 -4.674 -17.637 1.00 87.75 100 THR A N 1
ATOM 760 C CA . THR A 1 100 ? 6.217 -6.066 -17.165 1.00 87.75 100 THR A CA 1
ATOM 761 C C . THR A 1 100 ? 6.104 -6.133 -15.639 1.00 87.75 100 THR A C 1
ATOM 763 O O . THR A 1 100 ? 5.328 -6.926 -15.106 1.00 87.75 100 THR A O 1
ATOM 766 N N . MET A 1 101 ? 6.823 -5.272 -14.911 1.00 85.12 101 MET A N 1
ATOM 767 C CA . MET A 1 101 ? 6.710 -5.206 -13.450 1.00 85.12 101 MET A CA 1
ATOM 768 C C . MET A 1 101 ? 5.336 -4.731 -12.996 1.00 85.12 101 MET A C 1
ATOM 770 O O . MET A 1 101 ? 4.812 -5.253 -12.014 1.00 85.12 101 MET A O 1
ATOM 774 N N . GLU A 1 102 ? 4.731 -3.778 -13.703 1.00 88.88 102 GLU A N 1
ATOM 775 C CA . GLU A 1 102 ? 3.371 -3.331 -13.417 1.00 88.88 102 GLU A CA 1
ATOM 776 C C . GLU A 1 102 ? 2.375 -4.489 -13.527 1.00 88.88 102 GLU A C 1
ATOM 778 O O . GLU A 1 102 ? 1.551 -4.668 -12.630 1.00 88.88 102 GLU A O 1
ATOM 783 N N . MET A 1 103 ? 2.490 -5.320 -14.567 1.00 86.81 103 MET A N 1
ATOM 784 C CA . MET A 1 103 ? 1.665 -6.521 -14.715 1.00 86.81 103 MET A CA 1
ATOM 785 C C . MET A 1 103 ? 1.860 -7.510 -13.563 1.00 86.81 103 MET A C 1
ATOM 787 O O . MET A 1 103 ? 0.878 -7.983 -12.998 1.00 86.81 103 MET A O 1
ATOM 791 N N . VAL A 1 104 ? 3.109 -7.815 -13.199 1.00 84.81 104 VAL A N 1
ATOM 792 C CA . VAL A 1 104 ? 3.410 -8.793 -12.140 1.00 84.81 104 VAL A CA 1
ATOM 793 C C . VAL A 1 104 ? 2.917 -8.299 -10.781 1.00 84.81 104 VAL A C 1
ATOM 795 O O . VAL A 1 104 ? 2.222 -9.022 -10.071 1.00 84.81 104 VAL A O 1
ATOM 798 N N . VAL A 1 105 ? 3.238 -7.056 -10.418 1.00 84.25 105 VAL A N 1
ATOM 799 C CA . VAL A 1 105 ? 2.887 -6.488 -9.108 1.00 84.25 105 VAL A CA 1
ATOM 800 C C . VAL A 1 105 ? 1.377 -6.290 -8.969 1.00 84.25 105 VAL A C 1
ATOM 802 O O . VAL A 1 105 ? 0.840 -6.466 -7.878 1.00 84.25 105 VAL A O 1
ATOM 805 N N . ASN A 1 106 ? 0.677 -5.964 -10.058 1.00 85.56 106 ASN A N 1
ATOM 806 C CA . ASN A 1 106 ? -0.771 -5.767 -10.032 1.00 85.56 106 ASN A CA 1
ATOM 807 C C . ASN A 1 106 ? -1.578 -7.043 -10.329 1.00 85.56 106 ASN A C 1
ATOM 809 O O . ASN A 1 106 ? -2.804 -6.965 -10.341 1.00 85.56 106 ASN A O 1
ATOM 813 N N . PHE A 1 107 ? -0.945 -8.203 -10.555 1.00 80.75 107 PHE A N 1
ATOM 814 C CA . PHE A 1 107 ? -1.661 -9.466 -10.794 1.00 80.75 107 PHE A CA 1
ATOM 815 C C . PHE A 1 107 ? -2.488 -9.895 -9.573 1.00 80.75 107 PHE A C 1
ATOM 817 O O . PHE A 1 107 ? -3.632 -10.324 -9.701 1.00 80.75 107 PHE A O 1
ATOM 824 N N . LEU A 1 108 ? -1.929 -9.722 -8.374 1.00 75.56 108 LEU A N 1
ATOM 825 C CA . LEU A 1 108 ? -2.616 -9.924 -7.101 1.00 75.56 108 LEU A CA 1
ATOM 826 C C . LEU A 1 108 ? -2.331 -8.715 -6.213 1.00 75.56 108 LEU A C 1
ATOM 828 O O . LEU A 1 108 ? -1.437 -8.767 -5.369 1.00 75.56 108 LEU A O 1
ATOM 832 N N . PRO A 1 109 ? -3.083 -7.614 -6.369 1.00 70.19 109 PRO A N 1
ATOM 833 C CA . PRO A 1 109 ? -2.807 -6.375 -5.657 1.00 70.19 109 PRO A CA 1
ATOM 834 C C . PRO A 1 109 ? -3.181 -6.453 -4.169 1.00 70.19 109 PRO A C 1
ATOM 836 O O . PRO A 1 109 ? -3.362 -5.414 -3.545 1.00 70.19 109 PRO A O 1
ATOM 839 N N . VAL A 1 110 ? -3.349 -7.653 -3.602 1.00 79.00 110 VAL A N 1
ATOM 840 C CA . VAL A 1 110 ? -3.897 -7.866 -2.264 1.00 79.00 110 VAL A CA 1
ATOM 841 C C . VAL A 1 110 ? -2.794 -7.768 -1.215 1.00 79.00 110 VAL A C 1
ATOM 843 O O . VAL A 1 110 ? -1.823 -8.518 -1.238 1.00 79.00 110 VAL A O 1
ATOM 846 N N . ALA A 1 111 ? -2.974 -6.863 -0.259 1.00 77.00 111 ALA A N 1
ATOM 847 C CA . ALA A 1 111 ? -2.168 -6.760 0.946 1.00 77.00 111 ALA A CA 1
ATOM 848 C C . ALA A 1 111 ? -2.994 -7.208 2.154 1.00 77.00 111 ALA A C 1
ATOM 850 O O . ALA A 1 111 ? -4.153 -6.815 2.297 1.00 77.00 111 ALA A O 1
ATOM 851 N N . VAL A 1 112 ? -2.378 -7.997 3.030 1.00 83.06 112 VAL A N 1
ATOM 852 C CA . VAL A 1 112 ? -2.945 -8.390 4.321 1.00 83.06 112 VAL A CA 1
ATOM 853 C C . VAL A 1 112 ? -2.067 -7.793 5.414 1.00 83.06 112 VAL A C 1
ATOM 855 O O . VAL A 1 112 ? -0.848 -7.937 5.369 1.00 83.06 112 VAL A O 1
ATOM 858 N N . ASP A 1 113 ? -2.686 -7.102 6.364 1.00 80.38 113 ASP A N 1
ATOM 859 C CA . ASP A 1 113 ? -2.027 -6.501 7.522 1.00 80.38 113 ASP A CA 1
ATOM 860 C C . ASP A 1 113 ? -2.705 -6.993 8.801 1.00 80.38 113 ASP A C 1
ATOM 862 O O . ASP A 1 113 ? -3.932 -7.046 8.889 1.00 80.38 113 ASP A O 1
ATOM 866 N N . SER A 1 114 ? -1.916 -7.336 9.809 1.00 84.94 114 SER A N 1
ATOM 867 C CA . SER A 1 114 ? -2.429 -7.653 11.137 1.00 84.94 114 SER A CA 1
ATOM 868 C C . SER A 1 114 ? -1.552 -6.991 12.178 1.00 84.94 114 SER A C 1
ATOM 870 O O . SER A 1 114 ? -0.334 -7.146 12.153 1.00 84.94 114 SER A O 1
ATOM 872 N N . GLU A 1 115 ? -2.177 -6.290 13.112 1.00 85.81 115 GLU A N 1
ATOM 873 C CA . GLU A 1 115 ? -1.477 -5.541 14.145 1.00 85.81 115 GLU A CA 1
ATOM 874 C C . GLU A 1 115 ? -2.082 -5.868 15.507 1.00 85.81 115 GLU A C 1
ATOM 876 O O . GLU A 1 115 ? -3.304 -5.839 15.680 1.00 85.81 115 GLU A O 1
ATOM 881 N N . VAL A 1 116 ? -1.215 -6.142 16.480 1.00 88.38 116 VAL A N 1
ATOM 882 C CA . VAL A 1 116 ? -1.563 -6.119 17.899 1.00 88.38 116 VAL A CA 1
ATOM 883 C C . VAL A 1 116 ? -0.766 -4.994 18.537 1.00 88.38 1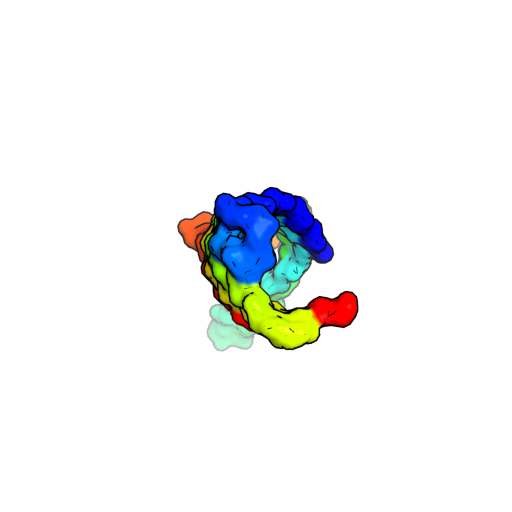16 VAL A C 1
ATOM 885 O O . VAL A 1 116 ? 0.463 -5.028 18.534 1.00 88.38 116 VAL A O 1
ATOM 888 N N . SER A 1 117 ? -1.459 -3.996 19.074 1.00 87.56 117 SER A N 1
ATOM 889 C CA . SER A 1 117 ? -0.842 -2.863 19.757 1.00 87.56 117 SER A CA 1
ATOM 890 C C . SER A 1 117 ? -1.299 -2.769 21.206 1.00 87.56 117 SER A C 1
ATOM 892 O O . SER A 1 117 ? -2.463 -3.007 21.539 1.00 87.56 117 SER A O 1
ATOM 894 N N . ILE A 1 118 ? -0.351 -2.422 22.076 1.00 88.38 118 ILE A N 1
ATOM 895 C CA . ILE A 1 118 ? -0.574 -2.160 23.495 1.00 88.38 118 ILE A CA 1
ATOM 896 C C . ILE A 1 118 ? -0.273 -0.683 23.730 1.00 88.38 118 ILE A C 1
ATOM 898 O O . ILE A 1 118 ? 0.759 -0.182 23.291 1.00 88.38 118 ILE A O 1
ATOM 902 N N . GLY A 1 119 ? -1.181 0.019 24.398 1.00 83.69 119 GLY A N 1
ATOM 903 C CA . GLY A 1 119 ? -1.012 1.428 24.733 1.00 83.69 119 GLY A CA 1
ATOM 904 C C . GLY A 1 119 ? -1.472 1.724 26.150 1.00 83.69 119 GLY A C 1
ATOM 905 O O . GLY A 1 119 ? -2.245 0.964 26.722 1.00 83.69 119 GLY A O 1
ATOM 906 N N . TRP A 1 120 ? -1.031 2.854 26.689 1.00 84.19 120 TRP A N 1
ATOM 907 C CA . TRP A 1 120 ? -1.469 3.359 27.986 1.00 84.19 120 TRP A CA 1
ATOM 908 C C . TRP A 1 120 ? -2.035 4.768 27.802 1.00 84.19 120 TRP A C 1
ATOM 910 O O . TRP A 1 120 ? -1.411 5.582 27.124 1.00 84.19 120 TRP A O 1
ATOM 920 N N . VAL A 1 121 ? -3.218 5.049 28.350 1.00 67.25 121 VAL A N 1
ATOM 921 C CA . VAL A 1 121 ? -3.741 6.420 28.474 1.00 67.25 121 VAL A CA 1
ATOM 922 C C . VAL A 1 121 ? -3.528 6.872 29.914 1.00 67.25 121 VAL A C 1
ATOM 924 O O . VAL A 1 121 ? -3.950 6.171 30.832 1.00 67.25 121 VAL A O 1
ATOM 927 N N . PHE A 1 122 ? -2.846 8.000 30.091 1.00 65.12 122 PHE A N 1
ATOM 928 C CA . PHE A 1 122 ? -2.723 8.729 31.355 1.00 65.12 122 PHE A CA 1
ATOM 929 C C . PHE A 1 122 ? -3.686 9.916 31.373 1.00 65.12 122 PHE A C 1
ATOM 931 O O . PHE A 1 122 ? -3.954 10.469 30.280 1.00 65.12 122 PHE A O 1
#